Protein AF-A0A2N5RGT4-F1 (afdb_monomer)

Radius of gyration: 25.05 Å; Cα contacts (8 Å, |Δi|>4): 251; chains: 1; bounding box: 67×33×78 Å

Sequence (134 aa):
MKKGFVFLGLVVAALLLVTSCVSSSSGPSIPVIKGRWESQTFTGDFDNNGTVESMKFVLVVEQQDGFSFTGRFGANSMGIDILLDITGTIDQYGYLTIRLTGFENATPLTGRYESGKIKIYYPQYGEIVLFKTS

Solvent-accessible surface area (backbone atoms only — not comparable to full-atom values): 7639 Å² total; per-residue (Å²): 142,87,71,73,70,64,59,57,57,53,53,53,52,52,51,52,57,59,58,71,71,72,77,76,80,75,61,74,68,58,70,85,70,69,44,41,27,35,34,68,79,47,75,45,52,85,81,76,76,82,57,74,44,53,35,24,46,35,41,35,31,75,45,69,61,85,48,36,33,34,32,34,40,40,37,32,43,90,87,45,76,53,65,43,50,30,42,35,37,41,39,62,83,22,44,33,42,38,38,51,64,96,42,82,86,54,84,61,43,38,33,36,49,54,97,81,30,40,36,37,50,37,96,90,75,43,77,44,60,24,37,70,54,132

Nearest PDB structures (foldseek):
  2qmi-assembly1_C  TM=5.612E-01  e=7.388E-01  Pyrococcus abyssi
  1pby-assembly1_A  TM=5.469E-01  e=9.090E-01  Paracoccus denitrificans
  1iwm-assembly1_A  TM=4.313E-01  e=7.781E-01  Escherichia coli
  3buu-assembly2_B  TM=3.494E-01  e=3.154E+00  Nitrosomonas europaea ATCC 19718

Structure (mmCIF, N/CA/C/O backbone):
data_AF-A0A2N5RGT4-F1
#
_entry.id   AF-A0A2N5RGT4-F1
#
loop_
_atom_site.group_PDB
_atom_site.id
_atom_site.type_symbol
_atom_site.label_atom_id
_atom_site.label_alt_id
_atom_site.label_comp_id
_atom_site.label_asym_id
_atom_site.la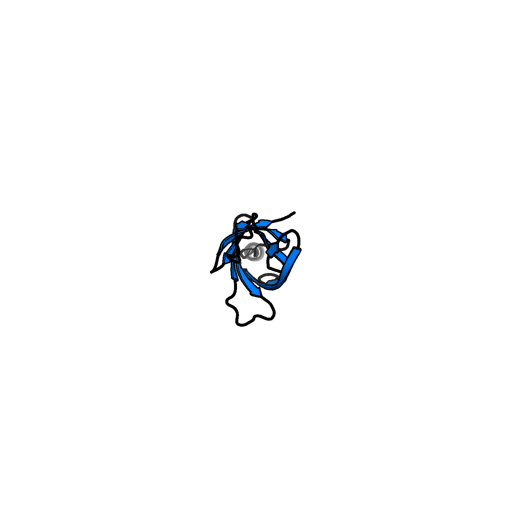bel_entity_id
_atom_site.label_seq_id
_atom_site.pdbx_PDB_ins_code
_atom_site.Cartn_x
_atom_site.Cartn_y
_atom_site.Cartn_z
_atom_site.occupancy
_atom_site.B_iso_or_equiv
_atom_site.auth_seq_id
_atom_site.auth_comp_id
_atom_site.auth_asym_id
_atom_site.auth_atom_id
_atom_site.pdbx_PDB_model_num
ATOM 1 N N . MET A 1 1 ? -46.370 4.610 59.207 1.00 48.09 1 MET A N 1
ATOM 2 C CA . MET A 1 1 ? -45.524 3.838 58.267 1.00 48.09 1 MET A CA 1
ATOM 3 C C . MET A 1 1 ? -45.526 4.513 56.890 1.00 48.09 1 MET A C 1
ATOM 5 O O . MET A 1 1 ? -46.401 4.222 56.094 1.00 48.09 1 MET A O 1
ATOM 9 N N . LYS A 1 2 ? -44.641 5.489 56.620 1.00 50.91 2 LYS A N 1
ATOM 10 C CA . LYS A 1 2 ? -44.605 6.231 55.328 1.00 50.91 2 LYS A CA 1
ATOM 11 C C . LYS A 1 2 ? -43.195 6.683 54.883 1.00 50.91 2 LYS A C 1
ATOM 13 O O . LYS A 1 2 ? -43.076 7.546 54.027 1.00 50.91 2 LYS A O 1
ATOM 18 N N . LYS A 1 3 ? -42.115 6.131 55.457 1.00 48.69 3 LYS A N 1
ATOM 19 C CA . LYS A 1 3 ? -40.727 6.562 55.158 1.00 48.69 3 LYS A CA 1
ATOM 20 C C . LYS A 1 3 ? -39.880 5.533 54.386 1.00 48.69 3 LYS A C 1
ATOM 22 O O . LYS A 1 3 ? -38.809 5.882 53.914 1.00 48.69 3 LYS A O 1
ATOM 27 N N . GLY A 1 4 ? -40.365 4.298 54.212 1.00 44.62 4 GLY A N 1
ATOM 28 C CA . GLY A 1 4 ? -39.613 3.217 53.549 1.00 44.62 4 GLY A CA 1
ATOM 29 C C . GLY A 1 4 ? -39.636 3.242 52.014 1.00 44.62 4 GLY A C 1
ATOM 30 O O . GLY A 1 4 ? -38.718 2.728 51.389 1.00 44.62 4 GLY A O 1
ATOM 31 N N . PHE A 1 5 ? -40.639 3.874 51.395 1.00 49.03 5 PHE A N 1
ATOM 32 C CA . PHE A 1 5 ? -40.793 3.869 49.932 1.00 49.03 5 PHE A CA 1
ATOM 33 C C . PHE A 1 5 ? -39.912 4.893 49.200 1.00 49.03 5 PHE A C 1
ATOM 35 O O . PHE A 1 5 ? -39.626 4.715 48.022 1.00 49.03 5 PHE A O 1
ATOM 42 N N . VAL A 1 6 ? -39.443 5.940 49.887 1.00 52.16 6 VAL A N 1
ATOM 43 C CA . VAL A 1 6 ? -38.627 6.997 49.260 1.00 52.16 6 VAL A CA 1
ATOM 44 C C . VAL A 1 6 ? -37.164 6.560 49.100 1.00 52.16 6 VAL A C 1
ATOM 46 O O . VAL A 1 6 ? -36.520 6.917 48.120 1.00 52.16 6 VAL A O 1
ATOM 49 N N . PHE A 1 7 ? -36.653 5.723 5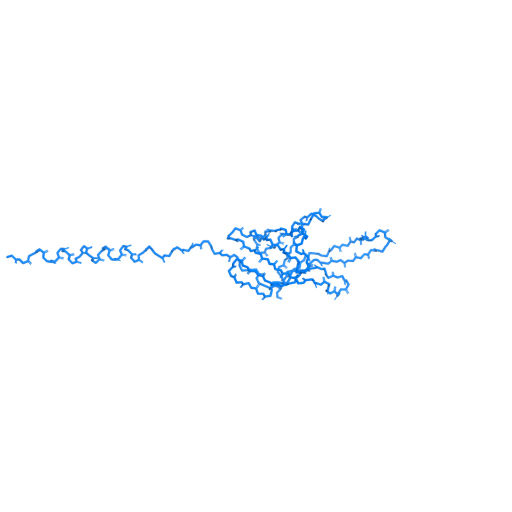0.010 1.00 49.81 7 PHE A N 1
ATOM 50 C CA . PHE A 1 7 ? -35.275 5.224 49.938 1.00 49.81 7 PHE A CA 1
ATOM 51 C C . PHE A 1 7 ? -35.062 4.212 48.806 1.00 49.81 7 PHE A C 1
ATOM 53 O O . PHE A 1 7 ? -34.014 4.231 48.167 1.00 49.81 7 PHE A O 1
ATOM 60 N N . LEU A 1 8 ? -36.055 3.367 48.508 1.00 49.78 8 LEU A N 1
ATOM 61 C CA . LEU A 1 8 ? -35.915 2.340 47.471 1.00 49.78 8 LEU A CA 1
ATOM 62 C C . LEU A 1 8 ? -35.899 2.944 46.054 1.00 49.78 8 LEU A C 1
ATOM 64 O O . LEU A 1 8 ? -35.115 2.514 45.215 1.00 49.78 8 LEU A O 1
ATOM 68 N N . GLY A 1 9 ? -36.700 3.986 45.801 1.00 51.97 9 GLY A N 1
ATOM 69 C CA . GLY A 1 9 ? -36.725 4.669 44.501 1.00 51.97 9 GLY A CA 1
ATOM 70 C C . GLY A 1 9 ? -35.423 5.410 44.172 1.00 51.97 9 GLY A C 1
ATOM 71 O O . GLY A 1 9 ? -34.990 5.420 43.022 1.00 51.97 9 GLY A O 1
ATOM 72 N N . LEU A 1 10 ? -34.762 5.977 45.185 1.00 53.12 10 LEU A N 1
ATOM 73 C CA . LEU A 1 10 ? -33.529 6.747 45.001 1.00 53.12 10 LEU A CA 1
ATOM 74 C C . LEU A 1 10 ? -32.311 5.843 44.735 1.00 53.12 10 LEU A C 1
ATOM 76 O O . LEU A 1 10 ? -31.448 6.193 43.934 1.00 53.12 10 LEU A O 1
ATOM 80 N N . VAL A 1 11 ? -32.283 4.646 45.331 1.00 56.91 11 VAL A N 1
ATOM 81 C CA . VAL A 1 11 ? -31.239 3.636 45.077 1.00 56.91 11 VAL A CA 1
ATOM 82 C C . VAL A 1 11 ? -31.372 3.037 43.673 1.00 56.91 11 VAL A C 1
ATOM 84 O O . VAL A 1 11 ? -30.365 2.864 42.992 1.00 56.91 11 VAL A O 1
ATOM 87 N N . VAL A 1 12 ? -32.597 2.786 43.195 1.00 56.91 12 VAL A N 1
ATOM 88 C CA . VAL A 1 12 ? -32.835 2.265 41.835 1.00 56.91 12 VAL A CA 1
ATOM 89 C C . VAL A 1 12 ? -32.474 3.301 40.764 1.00 56.91 12 VAL A C 1
ATOM 91 O O . VAL A 1 12 ? -31.859 2.948 39.760 1.00 56.91 12 VAL A O 1
ATOM 94 N N . ALA A 1 13 ? -32.773 4.585 40.993 1.00 56.00 13 ALA A N 1
ATOM 95 C CA . ALA A 1 13 ? -32.383 5.662 40.081 1.00 56.00 13 ALA A CA 1
ATOM 96 C C . ALA A 1 13 ? -30.856 5.849 40.010 1.00 56.00 13 ALA A C 1
ATOM 98 O O . ALA A 1 13 ? -30.310 6.014 38.921 1.00 56.00 13 ALA A O 1
ATOM 99 N N . ALA A 1 14 ? -30.157 5.765 41.148 1.00 55.41 14 ALA A N 1
ATOM 100 C CA . ALA A 1 14 ? -28.697 5.827 41.183 1.00 55.41 14 ALA A CA 1
ATOM 101 C C . ALA A 1 14 ? -28.048 4.617 40.488 1.00 55.41 14 ALA A C 1
ATOM 103 O O . ALA A 1 14 ? -27.075 4.784 39.759 1.00 55.41 14 ALA A O 1
ATOM 104 N N . LEU A 1 15 ? -28.608 3.412 40.646 1.00 51.91 15 LEU A N 1
ATOM 105 C CA . LEU A 1 15 ? -28.090 2.207 39.991 1.00 51.91 15 LEU A CA 1
ATOM 106 C C . LEU A 1 15 ? -28.297 2.246 38.465 1.00 51.91 15 LEU A C 1
ATOM 108 O O . LEU A 1 15 ? -27.389 1.879 37.723 1.00 51.91 15 LEU A O 1
ATOM 112 N N . LEU A 1 16 ? -29.440 2.765 37.997 1.00 52.56 16 LEU A N 1
ATOM 113 C CA . LEU A 1 16 ? -29.718 2.972 36.569 1.00 52.56 16 LEU A CA 1
ATOM 114 C C . LEU A 1 16 ? -28.784 4.016 35.938 1.00 52.56 16 LEU A C 1
ATOM 116 O O . LEU A 1 16 ? -28.276 3.788 34.840 1.00 52.56 16 LEU A O 1
ATOM 120 N N . LEU A 1 17 ? -28.495 5.109 36.656 1.00 50.81 17 LEU A N 1
ATOM 121 C CA . LEU A 1 17 ? -27.526 6.129 36.236 1.00 50.81 17 LEU A CA 1
ATOM 122 C C . LEU A 1 17 ? -26.096 5.577 36.153 1.00 50.81 17 LEU A C 1
ATOM 124 O O . LEU A 1 17 ? -25.370 5.915 35.223 1.00 50.81 17 LEU A O 1
ATOM 128 N N . VAL A 1 18 ? -25.694 4.685 37.066 1.00 52.62 18 VAL A N 1
ATOM 129 C CA . VAL A 1 18 ? -24.368 4.041 37.022 1.00 52.62 18 VAL A CA 1
ATOM 130 C C . VAL A 1 18 ? -24.271 3.032 35.870 1.00 52.62 18 VAL A C 1
ATOM 132 O O . VAL A 1 18 ? -23.226 2.948 35.228 1.00 52.62 18 VAL A O 1
ATOM 135 N N . THR A 1 19 ? -25.355 2.325 35.525 1.00 49.66 19 THR A N 1
ATOM 136 C CA . THR A 1 19 ? -25.362 1.407 34.368 1.00 49.66 19 THR A CA 1
ATOM 137 C C . THR A 1 19 ? -25.404 2.114 33.013 1.00 49.66 19 THR A C 1
ATOM 139 O O . THR A 1 19 ? -24.870 1.583 32.043 1.00 49.66 19 THR A O 1
ATOM 142 N N . SER A 1 20 ? -25.967 3.326 32.923 1.00 43.09 20 SER A N 1
ATOM 143 C CA . SER A 1 20 ? -25.965 4.104 31.673 1.00 43.09 20 SER A CA 1
ATOM 144 C C . SER A 1 20 ? -24.603 4.718 31.323 1.00 43.09 20 SER A C 1
ATOM 146 O O . SER A 1 20 ? -24.414 5.183 30.203 1.00 43.09 20 SER A O 1
ATOM 148 N N . CYS A 1 21 ? -23.642 4.698 32.250 1.00 48.06 21 CYS A N 1
ATOM 149 C CA . CYS A 1 21 ? -22.304 5.261 32.053 1.00 48.06 21 CYS A CA 1
ATOM 150 C C . CYS A 1 21 ? -21.270 4.244 31.538 1.00 48.06 21 CYS A C 1
ATOM 152 O O . CYS A 1 21 ? -20.111 4.604 31.348 1.00 48.06 21 CYS A O 1
ATOM 154 N N . VAL A 1 22 ? -21.654 2.984 31.295 1.00 51.22 22 VAL A N 1
ATOM 155 C CA . VAL A 1 22 ? -20.727 1.921 30.863 1.00 51.22 22 VAL A CA 1
ATOM 156 C C . VAL A 1 22 ? -21.180 1.323 29.534 1.00 51.22 22 VAL A C 1
ATOM 158 O O . VAL A 1 22 ? -21.480 0.141 29.426 1.00 51.22 22 VAL A O 1
ATOM 161 N N . SER A 1 23 ? -21.272 2.154 28.497 1.00 45.12 23 SER A N 1
ATOM 162 C CA . SER A 1 23 ? -21.338 1.702 27.097 1.00 45.12 23 SER A CA 1
ATOM 163 C C . SER A 1 23 ? -20.833 2.780 26.137 1.00 45.12 23 SER A C 1
ATOM 165 O O . SER A 1 23 ? -21.400 3.022 25.082 1.00 45.12 23 SER A O 1
ATOM 167 N N . SER A 1 24 ? -19.718 3.417 26.479 1.00 41.78 24 SER A N 1
ATOM 168 C CA . SER A 1 24 ? -18.803 3.954 25.471 1.00 41.78 24 SER A CA 1
ATOM 169 C C . SER A 1 24 ? -17.499 3.183 25.585 1.00 41.78 24 SER A C 1
ATOM 171 O O . SER A 1 24 ? -16.463 3.706 25.988 1.00 41.78 24 SER A O 1
ATOM 173 N N . SER A 1 25 ? -17.568 1.895 25.247 1.00 41.22 25 SER A N 1
ATOM 174 C CA . SER A 1 25 ? -16.405 1.219 24.691 1.00 41.22 25 SER A CA 1
ATOM 175 C C . SER A 1 25 ? -16.116 1.936 23.376 1.00 41.22 25 SER A C 1
ATOM 177 O O . SER A 1 25 ? -16.626 1.569 22.320 1.00 41.22 25 SER A O 1
ATOM 179 N N . SER A 1 26 ? -15.346 3.021 23.439 1.00 51.00 26 SER A N 1
ATOM 180 C CA . SER A 1 26 ? -14.546 3.443 22.301 1.00 51.00 26 SER A CA 1
ATOM 181 C C . SER A 1 26 ? -13.498 2.352 22.124 1.00 51.00 26 SER A C 1
ATOM 183 O O . SER A 1 26 ? -12.348 2.502 22.540 1.00 51.00 26 SER A O 1
ATOM 185 N N . GLY A 1 27 ? -13.935 1.203 21.595 1.00 55.19 27 GLY A N 1
ATOM 186 C CA . GLY A 1 27 ? -13.031 0.211 21.050 1.00 55.19 27 GLY A CA 1
ATOM 187 C C . GLY A 1 27 ? -12.051 0.945 20.137 1.00 55.19 27 GLY A C 1
ATOM 188 O O . GLY A 1 27 ? -12.429 1.957 19.533 1.00 55.19 27 GLY A O 1
ATOM 189 N N . PRO A 1 28 ? -10.785 0.520 20.099 1.00 65.12 28 PRO A N 1
ATOM 190 C CA . PRO A 1 28 ? -9.775 1.209 19.311 1.00 65.12 28 PRO A CA 1
ATOM 191 C C . PRO A 1 28 ? -10.296 1.385 17.881 1.00 65.12 28 PRO A C 1
ATOM 193 O O . PRO A 1 28 ? -10.711 0.428 17.225 1.00 65.12 28 PRO A O 1
ATOM 196 N N . SER A 1 29 ? -10.377 2.640 17.442 1.00 80.50 29 SER A N 1
ATOM 197 C CA . SER A 1 29 ? -10.914 2.971 16.131 1.00 80.50 29 SER A CA 1
ATOM 198 C C . SER A 1 29 ? -9.921 2.532 15.062 1.00 80.50 29 SER A C 1
ATOM 200 O O . SER A 1 29 ? -8.725 2.810 15.142 1.00 80.50 29 SER A O 1
ATOM 202 N N . ILE A 1 30 ? -10.422 1.825 14.051 1.00 88.81 30 ILE A N 1
ATOM 203 C CA . ILE A 1 30 ? -9.601 1.377 12.927 1.00 88.81 30 ILE A CA 1
ATOM 204 C C . ILE A 1 30 ? -9.179 2.612 12.122 1.00 88.81 30 ILE A C 1
ATOM 206 O O . ILE A 1 30 ? -10.036 3.445 11.799 1.00 88.81 30 ILE A O 1
ATOM 210 N N . PRO A 1 31 ? -7.890 2.755 11.770 1.00 92.56 31 PRO A N 1
ATOM 211 C CA . PRO A 1 31 ? -7.451 3.871 10.951 1.00 92.56 31 PRO A CA 1
ATOM 212 C C . PRO A 1 31 ? -8.142 3.887 9.584 1.00 92.56 31 PRO A C 1
ATOM 214 O O . PRO A 1 31 ? -8.188 2.879 8.878 1.00 92.56 31 PRO A O 1
ATOM 217 N N . VAL A 1 32 ? -8.644 5.055 9.179 1.00 93.94 32 VAL A N 1
ATOM 218 C CA . VAL A 1 32 ? -9.228 5.250 7.847 1.00 93.94 32 VAL A CA 1
ATOM 219 C C . VAL A 1 32 ? -8.121 5.628 6.869 1.00 93.94 32 VAL A C 1
ATOM 221 O O . VAL A 1 32 ? -7.591 6.740 6.903 1.00 93.94 32 VAL A O 1
ATOM 224 N N . ILE A 1 33 ? -7.793 4.704 5.971 1.00 95.44 33 ILE A N 1
ATOM 225 C CA . ILE A 1 33 ? -6.724 4.845 4.977 1.00 95.44 33 ILE A CA 1
ATOM 226 C C . ILE A 1 33 ? -7.251 5.087 3.558 1.00 95.44 33 ILE A C 1
ATOM 228 O O . ILE A 1 33 ? -6.459 5.205 2.627 1.00 95.44 33 ILE A O 1
ATOM 232 N N . LYS A 1 34 ? -8.571 5.212 3.373 1.00 95.69 34 LYS A N 1
ATOM 233 C CA . LYS A 1 34 ? -9.184 5.562 2.082 1.00 95.69 34 LYS A CA 1
ATOM 234 C C . LYS A 1 34 ? -8.521 6.796 1.443 1.00 95.69 34 LYS A C 1
ATOM 236 O O . LYS A 1 34 ? -8.301 7.817 2.113 1.00 95.69 34 LYS A O 1
ATOM 241 N N . GLY A 1 35 ? -8.234 6.700 0.145 1.00 96.06 35 GLY A N 1
ATOM 242 C CA . GLY A 1 35 ? -7.569 7.731 -0.654 1.00 96.06 35 GLY A CA 1
ATOM 243 C C . GLY A 1 35 ? -6.378 7.203 -1.456 1.00 96.06 35 GLY A C 1
ATOM 244 O O . GLY A 1 35 ? -6.081 6.008 -1.439 1.00 96.06 35 GLY A O 1
ATOM 245 N N . ARG A 1 36 ? -5.698 8.110 -2.162 1.00 96.25 36 ARG A N 1
ATOM 246 C CA . ARG A 1 36 ? -4.478 7.817 -2.921 1.00 96.25 36 ARG A CA 1
ATOM 247 C C . ARG A 1 36 ? -3.238 8.134 -2.081 1.00 96.25 36 ARG A C 1
ATOM 249 O O . ARG A 1 36 ? -3.203 9.119 -1.342 1.00 96.25 36 ARG A O 1
ATOM 256 N N . TRP A 1 37 ? -2.244 7.264 -2.186 1.00 96.56 37 TRP A N 1
ATOM 257 C CA . TRP A 1 37 ? -0.974 7.331 -1.483 1.00 96.56 37 TRP A CA 1
ATOM 258 C C . TRP A 1 37 ? 0.158 7.091 -2.470 1.00 96.56 37 TRP A C 1
ATOM 260 O O . TRP A 1 37 ? 0.089 6.160 -3.272 1.00 96.56 37 TRP A O 1
ATOM 270 N N . GLU A 1 38 ? 1.207 7.898 -2.387 1.00 95.56 38 GLU A N 1
ATOM 271 C CA . GLU A 1 38 ? 2.356 7.819 -3.287 1.00 95.56 38 GLU A CA 1
ATOM 272 C C . GLU A 1 38 ? 3.670 7.824 -2.515 1.00 95.56 38 GLU A C 1
ATOM 274 O O . GLU A 1 38 ? 3.813 8.508 -1.498 1.00 95.56 38 GLU A O 1
ATOM 279 N N . SER A 1 39 ? 4.652 7.076 -3.007 1.00 94.00 39 SER A N 1
ATOM 280 C CA . SER A 1 39 ? 6.024 7.176 -2.523 1.00 94.00 39 SER A CA 1
ATOM 281 C C . SER A 1 39 ? 6.730 8.421 -3.064 1.00 94.00 39 SER A C 1
ATOM 283 O O . SER A 1 39 ? 6.267 9.101 -3.984 1.00 94.00 39 SER A O 1
ATOM 285 N N . GLN A 1 40 ? 7.930 8.672 -2.541 1.00 91.19 40 GLN A N 1
ATOM 286 C CA . GLN A 1 40 ? 8.909 9.485 -3.264 1.00 91.19 40 GLN A CA 1
ATOM 287 C C . GLN A 1 40 ? 9.303 8.805 -4.586 1.00 91.19 40 GLN A C 1
ATOM 289 O O . GLN A 1 40 ? 9.091 7.602 -4.761 1.00 91.19 40 GLN A O 1
ATOM 294 N N . THR A 1 41 ? 9.866 9.577 -5.513 1.00 90.31 41 THR A N 1
ATOM 295 C CA . THR A 1 41 ? 10.387 9.045 -6.776 1.00 90.31 41 THR A CA 1
ATOM 296 C C . THR A 1 41 ? 11.689 8.289 -6.525 1.00 90.31 41 THR A C 1
ATOM 298 O O . THR A 1 41 ? 12.629 8.839 -5.954 1.00 90.31 41 THR A O 1
ATOM 301 N N . PHE A 1 42 ? 11.743 7.044 -6.980 1.00 85.56 42 PHE A N 1
ATOM 302 C CA . PHE A 1 42 ? 12.951 6.235 -7.060 1.00 85.56 42 PHE A CA 1
ATOM 303 C C . PHE A 1 42 ? 13.527 6.357 -8.463 1.00 85.56 42 PHE A C 1
ATOM 305 O O . PHE A 1 42 ? 12.776 6.271 -9.430 1.00 85.56 42 PHE A O 1
ATOM 312 N N . THR A 1 43 ? 14.842 6.515 -8.576 1.00 85.12 43 THR A N 1
ATOM 313 C CA . THR A 1 43 ? 15.539 6.588 -9.862 1.00 85.12 43 THR A CA 1
ATOM 314 C C . THR A 1 43 ? 16.628 5.526 -9.895 1.00 85.12 43 THR A C 1
ATOM 316 O O . THR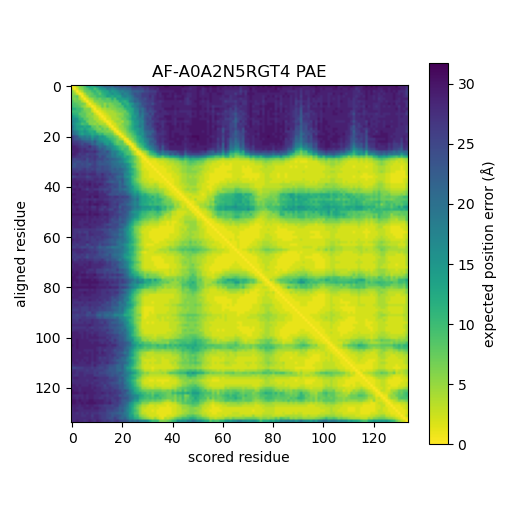 A 1 43 ? 17.429 5.445 -8.963 1.00 85.12 43 THR A O 1
ATOM 319 N N . GLY A 1 44 ? 16.651 4.705 -10.940 1.00 80.38 44 GLY A N 1
ATOM 320 C CA . GLY A 1 44 ? 17.599 3.603 -11.051 1.00 80.38 44 GLY A CA 1
ATOM 321 C C . GLY A 1 44 ? 17.515 2.874 -12.384 1.00 80.38 44 GLY A C 1
ATOM 322 O O . GLY A 1 44 ? 16.563 3.041 -13.140 1.00 80.38 44 GLY A O 1
ATOM 323 N N . ASP A 1 45 ? 18.537 2.071 -12.661 1.00 79.19 45 ASP A N 1
ATOM 324 C CA . ASP A 1 45 ? 18.514 1.080 -13.735 1.00 79.19 45 ASP A CA 1
ATOM 325 C C . ASP A 1 45 ? 17.932 -0.220 -13.169 1.00 79.19 45 ASP A C 1
ATOM 327 O O . ASP A 1 45 ? 18.634 -1.010 -12.535 1.00 79.19 45 ASP A O 1
ATOM 331 N N . PHE A 1 46 ? 16.613 -0.377 -13.294 1.00 74.75 46 PHE A N 1
ATOM 332 C CA . PHE A 1 46 ? 15.882 -1.503 -12.701 1.00 74.75 46 PHE A CA 1
ATOM 333 C C . PHE A 1 46 ? 16.004 -2.790 -13.524 1.00 74.75 46 PHE A C 1
ATOM 335 O O . PHE A 1 46 ? 15.907 -3.880 -12.960 1.00 74.75 46 PHE A O 1
ATOM 342 N N . ASP A 1 47 ? 16.290 -2.656 -14.820 1.00 77.69 47 ASP A N 1
ATOM 343 C CA . ASP A 1 47 ? 16.408 -3.767 -15.769 1.00 77.69 47 ASP A CA 1
ATOM 344 C C . ASP A 1 47 ? 17.869 -4.136 -16.077 1.00 77.69 47 ASP A C 1
ATOM 346 O O . ASP A 1 47 ? 18.132 -5.061 -16.849 1.00 77.69 47 ASP A O 1
ATOM 350 N N . ASN A 1 48 ? 18.826 -3.429 -15.463 1.00 74.81 48 ASN A N 1
ATOM 351 C CA . ASN A 1 48 ? 20.268 -3.591 -15.655 1.00 74.81 48 ASN A CA 1
ATOM 352 C C . ASN A 1 48 ? 20.685 -3.493 -17.137 1.00 74.81 48 ASN A C 1
ATOM 354 O O . ASN A 1 48 ? 21.550 -4.236 -17.611 1.00 74.81 48 ASN A O 1
ATOM 358 N N . ASN A 1 49 ? 20.020 -2.612 -17.889 1.00 85.38 49 ASN A N 1
ATOM 359 C CA . ASN A 1 49 ? 20.208 -2.430 -19.331 1.00 85.38 49 ASN A CA 1
ATOM 360 C C . ASN A 1 49 ? 20.902 -1.096 -19.681 1.00 85.38 49 ASN A C 1
ATOM 362 O O . ASN A 1 49 ? 21.079 -0.779 -20.858 1.00 85.38 49 ASN A O 1
ATOM 366 N N . GLY A 1 50 ? 21.306 -0.325 -18.668 1.00 80.88 50 GLY A N 1
ATOM 367 C CA . GLY A 1 50 ? 21.913 0.999 -18.786 1.00 80.88 50 GLY A CA 1
ATOM 368 C C . GLY A 1 50 ? 20.909 2.153 -18.862 1.00 80.88 50 GLY A C 1
ATOM 3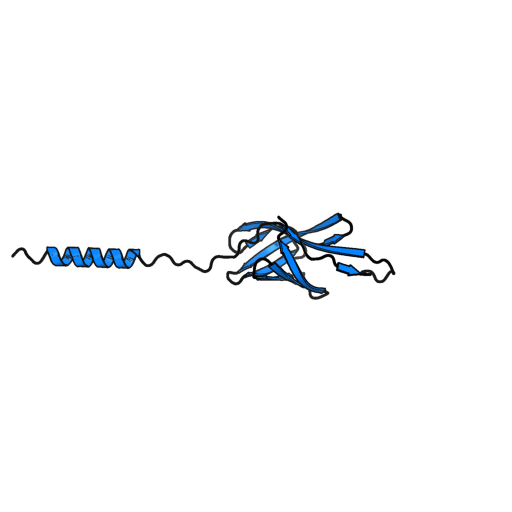69 O O . GLY A 1 50 ? 21.327 3.313 -18.882 1.00 80.88 50 GLY A O 1
ATOM 370 N N . THR A 1 51 ? 19.603 1.875 -18.895 1.00 83.19 51 THR A N 1
ATOM 371 C CA . THR A 1 51 ? 18.545 2.893 -18.935 1.00 83.19 51 THR A CA 1
ATOM 372 C C . THR A 1 51 ? 18.139 3.260 -17.519 1.00 83.19 51 THR A C 1
ATOM 374 O 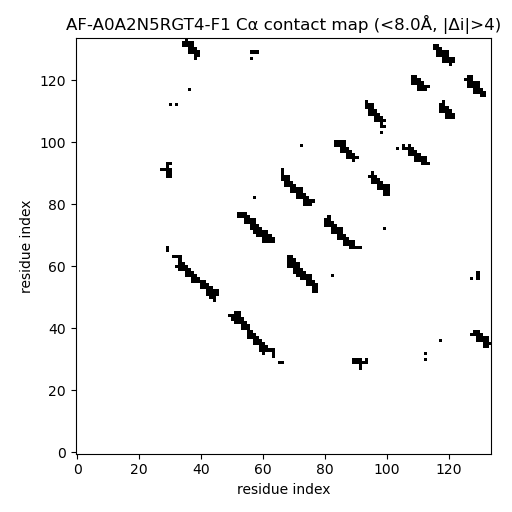O . THR A 1 51 ? 17.630 2.439 -16.764 1.00 83.19 51 THR A O 1
ATOM 377 N N . VAL A 1 52 ? 18.347 4.523 -17.156 1.00 80.94 52 VAL A N 1
ATOM 378 C CA . VAL A 1 52 ? 17.899 5.041 -15.865 1.00 80.94 52 VAL A CA 1
ATOM 379 C C . VAL A 1 52 ? 16.437 5.444 -15.978 1.00 80.94 52 VAL A C 1
ATOM 381 O O . VAL A 1 52 ? 16.096 6.387 -16.691 1.00 80.94 52 VAL A O 1
ATOM 384 N N . GLU A 1 53 ? 15.585 4.759 -15.230 1.00 82.25 53 GLU A N 1
ATOM 385 C CA . GLU A 1 53 ? 14.161 5.044 -15.157 1.00 82.25 53 GLU A CA 1
ATOM 386 C C . GLU A 1 53 ? 13.797 5.661 -13.811 1.00 82.25 53 GLU A C 1
ATOM 388 O O . GLU A 1 53 ? 14.564 5.630 -12.845 1.00 82.25 53 GLU A O 1
ATOM 393 N N . SER A 1 54 ? 12.616 6.272 -13.749 1.00 86.12 54 SER A N 1
ATOM 394 C CA . SER A 1 54 ? 12.074 6.825 -12.514 1.00 86.12 54 SER A CA 1
ATOM 395 C C . SER A 1 54 ? 10.683 6.278 -12.254 1.00 86.12 54 SER A C 1
ATOM 397 O O . SER A 1 54 ? 9.815 6.364 -13.122 1.00 86.12 54 SER A O 1
ATOM 399 N N . MET A 1 55 ? 10.466 5.772 -11.042 1.00 88.12 55 MET A N 1
ATOM 400 C CA . MET A 1 55 ? 9.188 5.211 -10.624 1.00 88.12 55 MET A CA 1
ATOM 401 C C . MET A 1 55 ? 8.730 5.727 -9.262 1.00 88.12 55 MET A C 1
ATOM 403 O O . MET A 1 55 ? 9.531 6.088 -8.401 1.00 88.12 55 MET A O 1
ATOM 407 N N . LYS A 1 56 ? 7.418 5.716 -9.044 1.00 91.50 56 LYS A N 1
ATOM 408 C CA . LYS A 1 56 ? 6.790 5.865 -7.730 1.00 91.50 56 LYS A CA 1
ATOM 409 C C . LYS A 1 56 ? 5.902 4.668 -7.465 1.00 91.50 56 LYS A C 1
ATOM 411 O O . LYS A 1 56 ? 5.212 4.219 -8.368 1.00 91.50 56 LYS A O 1
ATOM 416 N N . PHE A 1 57 ? 5.833 4.217 -6.226 1.00 92.44 57 PHE A N 1
ATOM 417 C CA . PHE A 1 57 ? 4.804 3.276 -5.811 1.00 92.44 57 PHE A CA 1
ATOM 418 C C . PHE A 1 57 ? 3.523 4.026 -5.483 1.00 92.44 57 PHE A C 1
ATOM 420 O O . PHE A 1 57 ? 3.553 5.078 -4.839 1.00 92.44 57 PHE A O 1
ATOM 427 N N . VAL A 1 58 ? 2.403 3.467 -5.922 1.00 95.19 58 VAL A N 1
ATOM 428 C CA . VAL A 1 58 ? 1.079 4.058 -5.767 1.00 95.19 58 VAL A CA 1
ATOM 429 C C . VAL A 1 58 ? 0.161 3.033 -5.119 1.00 95.19 58 VAL A C 1
ATOM 431 O O . VAL A 1 58 ? 0.040 1.904 -5.592 1.00 95.19 58 VAL A O 1
ATOM 434 N N . LEU A 1 59 ? -0.513 3.451 -4.053 1.00 95.75 59 LEU A N 1
ATOM 435 C CA . LEU A 1 59 ? -1.612 2.726 -3.427 1.00 95.75 59 LEU A CA 1
ATOM 436 C C . LEU A 1 59 ? -2.863 3.598 -3.498 1.00 95.75 59 LEU A C 1
ATOM 438 O O . LEU A 1 59 ? -2.905 4.688 -2.933 1.00 95.75 59 LEU A O 1
ATOM 442 N N . VAL A 1 60 ? -3.906 3.109 -4.151 1.00 96.88 60 VAL A N 1
ATOM 443 C CA . VAL A 1 60 ? -5.226 3.735 -4.160 1.00 96.88 60 VAL A CA 1
ATOM 444 C C . VAL A 1 60 ? -6.156 2.848 -3.357 1.00 96.88 60 VAL A C 1
ATOM 446 O O . VAL A 1 60 ? -6.481 1.753 -3.794 1.00 96.88 60 VAL A O 1
ATOM 449 N N . VAL A 1 61 ? -6.593 3.312 -2.191 1.00 97.25 61 VAL A N 1
ATOM 450 C CA . VAL A 1 61 ? -7.636 2.645 -1.406 1.00 97.25 61 VAL A CA 1
ATOM 451 C C . VAL A 1 61 ? -8.976 3.262 -1.787 1.00 97.25 61 VAL A C 1
ATOM 453 O O . VAL A 1 61 ? -9.267 4.406 -1.427 1.00 97.25 61 VAL A O 1
ATOM 456 N N . GLU A 1 62 ? -9.782 2.517 -2.537 1.00 96.94 62 GLU A N 1
ATOM 457 C CA . GLU A 1 62 ? -11.031 3.003 -3.133 1.00 96.94 62 GLU A CA 1
ATOM 458 C C . GLU A 1 62 ? -12.212 2.830 -2.176 1.00 96.94 62 GLU A C 1
ATOM 460 O O . GLU A 1 62 ? -13.023 3.746 -1.979 1.00 96.94 62 GLU A O 1
ATOM 465 N N . GLN A 1 63 ? -12.281 1.669 -1.526 1.00 96.81 63 GLN A N 1
ATOM 466 C CA . GLN A 1 63 ? -13.290 1.349 -0.525 1.00 96.81 63 GLN A CA 1
ATOM 467 C C . GLN A 1 63 ? -12.624 0.763 0.713 1.00 96.81 63 GLN A C 1
ATOM 469 O O . GLN A 1 63 ? -11.664 0.006 0.613 1.00 96.81 63 GLN A O 1
ATOM 474 N N . GLN A 1 64 ? -13.143 1.123 1.882 1.00 96.06 64 GLN A N 1
ATOM 475 C CA . GLN A 1 64 ? -12.744 0.548 3.158 1.00 96.06 64 GLN A CA 1
ATOM 476 C C . GLN A 1 64 ? -14.009 0.339 3.986 1.00 96.06 64 GLN A C 1
ATOM 478 O O . GLN A 1 64 ? -14.755 1.294 4.206 1.00 96.06 64 GLN A O 1
ATOM 483 N N . ASP A 1 65 ? -14.225 -0.896 4.427 1.00 94.12 65 ASP A N 1
ATOM 484 C CA . ASP A 1 65 ? -15.316 -1.298 5.307 1.00 94.12 65 ASP A CA 1
ATOM 485 C C . ASP A 1 65 ? -14.730 -1.985 6.545 1.00 94.12 65 ASP A C 1
ATOM 487 O O . ASP A 1 65 ? -14.217 -3.112 6.493 1.00 94.12 65 ASP A O 1
ATOM 491 N N . GLY A 1 66 ? -14.716 -1.240 7.653 1.00 91.62 66 GLY A N 1
ATOM 492 C CA . GLY A 1 66 ? -14.066 -1.636 8.898 1.00 91.62 66 GLY A CA 1
ATOM 493 C C . GLY A 1 66 ? -12.601 -2.035 8.690 1.00 91.62 66 GLY A C 1
ATOM 494 O O . GLY A 1 66 ? -11.757 -1.203 8.344 1.00 91.62 66 GLY A O 1
ATOM 495 N N . PHE A 1 67 ? -12.319 -3.319 8.926 1.00 94.94 67 PHE A N 1
ATOM 496 C CA . PHE A 1 67 ? -10.988 -3.927 8.837 1.00 94.94 67 PHE A CA 1
ATOM 497 C C . PHE A 1 67 ? -10.571 -4.281 7.411 1.00 94.94 67 PHE A C 1
ATOM 499 O O . PHE A 1 67 ? -9.428 -4.670 7.209 1.00 94.94 67 PHE A O 1
ATOM 506 N N . SER A 1 68 ? -11.473 -4.209 6.435 1.00 96.88 68 SER A N 1
ATOM 507 C CA . SER A 1 68 ? -11.226 -4.652 5.063 1.00 96.88 68 SER A CA 1
ATOM 508 C C . SER A 1 68 ? -11.201 -3.478 4.095 1.00 96.88 68 SER A C 1
ATOM 510 O O . SER A 1 68 ? -11.868 -2.466 4.312 1.00 96.88 68 SER A O 1
ATOM 512 N N . PHE A 1 69 ? -10.427 -3.596 3.023 1.00 97.31 69 PHE A N 1
ATOM 513 C CA . PHE A 1 69 ? -10.395 -2.601 1.963 1.00 97.31 69 PHE A CA 1
ATOM 514 C C . PHE A 1 69 ? -10.119 -3.218 0.597 1.00 97.31 69 PHE A C 1
ATOM 516 O O . PHE A 1 69 ? -9.548 -4.303 0.474 1.00 97.31 69 PHE A O 1
ATOM 523 N N . THR A 1 70 ? -10.513 -2.485 -0.436 1.00 98.31 70 THR A N 1
ATOM 524 C CA . THR A 1 70 ? -10.219 -2.788 -1.835 1.00 98.31 70 THR A CA 1
ATOM 525 C C . THR A 1 70 ? -9.629 -1.566 -2.515 1.00 98.31 70 THR A C 1
ATOM 527 O O . THR A 1 70 ? -9.785 -0.421 -2.066 1.00 98.31 70 THR A O 1
ATOM 530 N N . GLY A 1 71 ? -8.920 -1.809 -3.606 1.00 97.50 71 GLY A N 1
ATOM 531 C CA . GLY A 1 71 ? -8.356 -0.737 -4.396 1.00 97.50 71 GLY A CA 1
ATOM 532 C C . GLY A 1 71 ? -7.310 -1.246 -5.359 1.00 97.50 71 GLY A C 1
ATOM 533 O O . GLY A 1 71 ? -7.433 -2.351 -5.878 1.00 97.50 71 GLY A O 1
ATOM 534 N N . ARG A 1 72 ? -6.273 -0.443 -5.580 1.00 96.81 72 ARG A N 1
ATOM 535 C CA . ARG A 1 72 ? -5.240 -0.705 -6.576 1.00 96.81 72 ARG A CA 1
ATOM 536 C C . ARG A 1 72 ? -3.846 -0.411 -6.033 1.00 96.81 72 ARG A C 1
ATOM 538 O O . ARG A 1 72 ? -3.659 0.572 -5.318 1.00 96.81 72 ARG A O 1
ATOM 545 N N . PHE A 1 73 ? -2.869 -1.245 -6.372 1.00 94.31 73 PHE A N 1
ATOM 546 C CA . PHE A 1 73 ? -1.469 -1.067 -5.984 1.00 94.31 73 PHE A CA 1
ATOM 547 C C . PHE A 1 73 ? -0.537 -1.339 -7.161 1.00 94.31 73 PHE A C 1
ATOM 549 O O . PHE A 1 73 ? -0.771 -2.252 -7.951 1.00 94.31 73 PHE A O 1
ATOM 556 N N . GLY A 1 74 ? 0.536 -0.564 -7.268 1.00 92.19 74 GLY A N 1
ATOM 557 C CA . GLY A 1 74 ? 1.556 -0.790 -8.280 1.00 92.19 74 GLY A CA 1
ATOM 558 C C . GLY A 1 74 ? 2.525 0.373 -8.382 1.00 92.19 74 GLY A C 1
ATOM 559 O O . GLY A 1 74 ? 2.861 0.995 -7.371 1.00 92.19 74 GLY A O 1
ATOM 560 N N . ALA A 1 75 ? 2.966 0.659 -9.603 1.00 89.81 75 ALA A N 1
ATOM 561 C CA . ALA A 1 75 ? 3.956 1.688 -9.873 1.00 89.81 75 ALA A CA 1
ATOM 562 C C . ALA A 1 75 ? 3.464 2.691 -10.921 1.00 89.81 75 ALA A C 1
ATOM 564 O O . ALA A 1 75 ? 2.828 2.323 -11.906 1.00 89.81 75 ALA A O 1
ATOM 565 N N . ASN A 1 76 ? 3.799 3.961 -10.718 1.00 89.25 76 ASN A N 1
ATOM 566 C CA . ASN A 1 76 ? 3.786 4.987 -11.747 1.00 89.25 76 ASN A CA 1
ATOM 567 C C . ASN A 1 76 ? 5.198 5.102 -12.322 1.00 89.25 76 ASN A C 1
ATOM 569 O O . ASN A 1 76 ? 6.115 5.472 -11.587 1.00 89.25 76 ASN A O 1
ATOM 573 N N . SER A 1 77 ? 5.368 4.809 -13.609 1.00 83.06 77 SER A N 1
ATOM 574 C CA . SER A 1 77 ? 6.618 5.048 -14.337 1.00 83.06 77 SER A CA 1
ATOM 575 C C . SER A 1 77 ? 6.340 5.984 -15.506 1.00 83.06 77 SER A C 1
ATOM 577 O O . SER A 1 77 ? 5.406 5.766 -16.277 1.00 83.06 77 SER A O 1
ATOM 579 N N . MET A 1 78 ? 7.107 7.073 -15.608 1.00 75.75 78 MET A N 1
ATOM 580 C CA . MET A 1 78 ? 6.969 8.090 -16.664 1.00 75.75 78 MET A CA 1
ATOM 581 C C . MET A 1 78 ? 5.537 8.634 -16.867 1.00 75.75 78 MET A C 1
ATOM 583 O O . MET A 1 78 ? 5.138 8.962 -17.983 1.00 75.75 78 MET A O 1
ATOM 587 N N . GLY A 1 79 ? 4.743 8.734 -15.795 1.00 76.00 79 GLY A N 1
ATOM 588 C CA . GLY A 1 79 ? 3.361 9.219 -15.864 1.00 76.00 79 GLY A CA 1
ATOM 589 C C . GLY A 1 79 ? 2.324 8.158 -16.245 1.00 76.00 79 GLY A C 1
ATOM 590 O O . GLY A 1 79 ? 1.140 8.483 -16.315 1.00 76.00 79 GLY A O 1
ATOM 591 N N . ILE A 1 80 ? 2.730 6.900 -16.433 1.00 81.12 80 ILE A N 1
ATOM 592 C CA . ILE A 1 80 ? 1.831 5.770 -16.672 1.00 81.12 80 ILE A CA 1
ATOM 593 C C . ILE A 1 80 ? 1.669 4.978 -15.372 1.00 81.12 80 ILE A C 1
ATOM 595 O O . ILE A 1 80 ? 2.639 4.452 -14.827 1.00 81.12 80 ILE A O 1
ATOM 599 N N . ASP A 1 81 ? 0.429 4.891 -14.888 1.00 85.62 81 ASP A N 1
ATOM 600 C CA . ASP A 1 81 ? 0.038 4.074 -13.735 1.00 85.62 81 ASP A CA 1
ATOM 601 C C . ASP A 1 81 ? -0.146 2.608 -14.180 1.00 85.62 81 ASP A C 1
ATOM 603 O O . ASP A 1 81 ? -1.099 2.280 -14.889 1.00 85.62 81 ASP A O 1
ATOM 607 N N . ILE A 1 82 ? 0.744 1.715 -13.738 1.00 89.44 82 ILE A N 1
ATOM 608 C CA . ILE A 1 82 ? 0.588 0.260 -13.851 1.00 89.44 82 ILE A CA 1
ATOM 609 C C . ILE A 1 82 ? 0.115 -0.242 -12.492 1.00 89.44 82 ILE A C 1
ATOM 611 O O . ILE A 1 82 ? 0.916 -0.466 -11.582 1.00 89.44 82 ILE A O 1
ATOM 615 N N . LEU A 1 83 ? -1.203 -0.370 -12.341 1.00 92.31 83 LEU A N 1
ATOM 616 C CA . LEU A 1 83 ? -1.831 -0.739 -11.078 1.00 92.31 83 LEU A CA 1
ATOM 617 C C . LEU A 1 83 ? -2.601 -2.048 -11.214 1.00 92.31 83 LEU A C 1
ATOM 619 O O . LEU A 1 83 ? -3.356 -2.236 -12.165 1.00 92.31 83 LEU A O 1
ATOM 623 N N . LEU A 1 84 ? -2.430 -2.917 -10.225 1.00 93.81 84 LEU A N 1
ATOM 624 C CA . LEU A 1 84 ? -3.163 -4.166 -10.089 1.00 93.81 84 LEU A CA 1
ATOM 625 C C . LEU A 1 84 ? -4.224 -4.020 -9.005 1.00 93.81 84 LEU A C 1
ATOM 627 O O . LEU A 1 84 ? -3.993 -3.357 -7.990 1.00 93.81 84 LEU A O 1
ATOM 631 N N . ASP A 1 85 ? -5.368 -4.662 -9.213 1.00 97.12 85 ASP A N 1
ATOM 632 C CA . ASP A 1 85 ? -6.426 -4.705 -8.212 1.00 97.12 85 ASP A CA 1
ATOM 633 C C . ASP A 1 85 ? -5.948 -5.439 -6.961 1.00 97.12 85 ASP A C 1
ATOM 635 O O . ASP A 1 85 ? -5.241 -6.450 -7.029 1.00 97.12 85 ASP A O 1
ATOM 639 N N . ILE A 1 86 ? -6.359 -4.928 -5.806 1.00 96.69 86 ILE 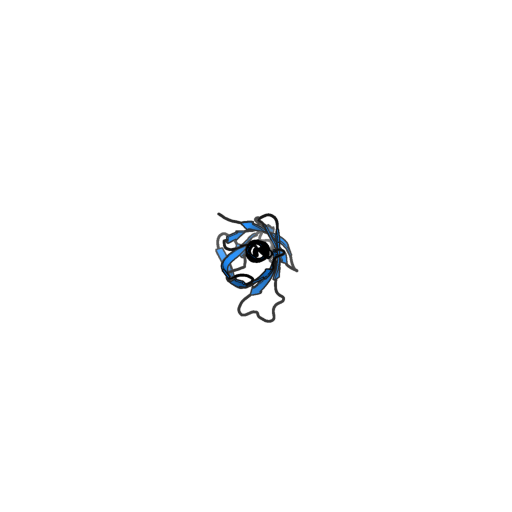A N 1
ATOM 640 C CA . ILE A 1 86 ? -6.008 -5.481 -4.508 1.00 96.69 86 ILE A CA 1
ATOM 641 C C . ILE A 1 86 ? -7.212 -5.652 -3.599 1.00 96.69 86 ILE A C 1
ATOM 643 O O . ILE A 1 86 ? -8.179 -4.885 -3.615 1.00 96.69 86 ILE A O 1
ATOM 647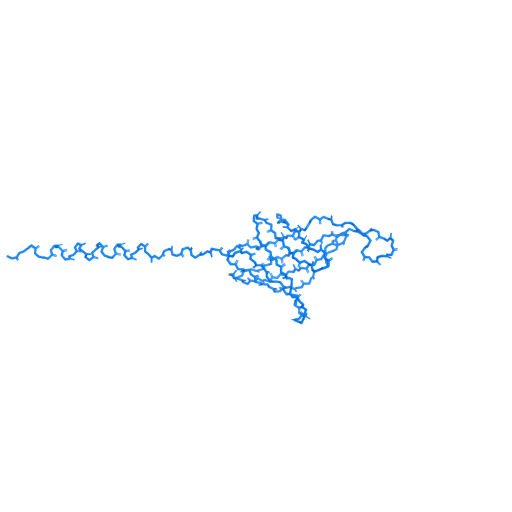 N N . THR A 1 87 ? -7.065 -6.624 -2.710 1.00 97.31 87 THR A N 1
ATOM 648 C CA . THR A 1 87 ? -7.806 -6.701 -1.455 1.00 97.31 87 THR A CA 1
ATOM 649 C C . THR A 1 87 ? -6.828 -6.534 -0.305 1.00 97.31 87 THR A C 1
ATOM 651 O O . THR A 1 87 ? -5.652 -6.889 -0.407 1.00 97.31 87 THR A O 1
ATOM 654 N N . GLY A 1 88 ? -7.291 -5.987 0.808 1.00 96.94 88 GLY A N 1
ATOM 655 C CA . GLY A 1 88 ? -6.450 -5.868 1.979 1.00 96.94 88 GLY A CA 1
ATOM 656 C C . GLY A 1 88 ? -7.223 -5.781 3.274 1.00 96.94 88 GLY A C 1
ATOM 657 O O . GLY A 1 88 ? -8.444 -5.620 3.301 1.00 96.94 88 GLY A O 1
ATOM 658 N N . THR A 1 89 ? -6.476 -5.913 4.360 1.00 97.19 89 THR A N 1
ATOM 659 C CA . THR A 1 89 ? -6.980 -5.752 5.716 1.00 97.19 89 THR A CA 1
ATOM 660 C C . THR A 1 89 ? -6.107 -4.788 6.494 1.00 97.19 89 THR A C 1
ATOM 662 O O . THR A 1 89 ? -4.891 -4.791 6.309 1.00 97.19 89 THR A O 1
ATOM 665 N N . ILE A 1 90 ? -6.711 -3.996 7.374 1.00 96.81 90 ILE A N 1
ATOM 666 C CA . ILE A 1 90 ? -6.034 -3.134 8.341 1.00 96.81 90 ILE A CA 1
ATOM 667 C C . ILE A 1 90 ? -6.582 -3.405 9.738 1.00 96.81 90 ILE A C 1
ATOM 669 O O . ILE A 1 90 ? -7.796 -3.444 9.919 1.00 96.81 90 ILE A O 1
ATOM 673 N N . ASP A 1 91 ? -5.703 -3.597 10.720 1.00 95.12 91 ASP A N 1
ATOM 674 C CA . ASP A 1 91 ? -6.105 -3.783 12.115 1.00 95.12 91 ASP A CA 1
ATOM 675 C C . ASP A 1 91 ? -6.157 -2.469 12.917 1.00 95.12 91 ASP A C 1
ATOM 677 O O . ASP A 1 91 ? -5.789 -1.387 12.454 1.00 95.12 91 ASP A O 1
ATOM 681 N N . GLN A 1 92 ? -6.616 -2.570 14.163 1.00 93.69 92 GLN A N 1
ATOM 682 C CA . GLN A 1 92 ? -6.728 -1.443 15.094 1.00 93.69 92 GLN A CA 1
ATOM 683 C C . GLN A 1 92 ? -5.376 -0.808 15.481 1.00 93.69 92 GLN A C 1
ATOM 685 O O . GLN A 1 92 ? -5.344 0.296 16.017 1.00 93.69 92 GLN A O 1
ATOM 690 N N . TYR A 1 93 ? -4.260 -1.495 15.225 1.00 94.12 93 TYR A N 1
ATOM 691 C CA . TYR A 1 93 ? -2.898 -1.008 15.456 1.00 94.12 93 TYR A CA 1
ATOM 692 C C . TYR A 1 93 ? -2.251 -0.450 14.178 1.00 94.12 93 TYR A C 1
ATOM 694 O O . TYR A 1 93 ? -1.091 -0.017 14.204 1.00 94.12 93 TYR A O 1
ATOM 702 N N . GLY A 1 94 ? -3.006 -0.445 13.075 1.00 94.25 94 GLY A N 1
ATOM 703 C CA . GLY A 1 94 ? -2.599 0.046 11.772 1.00 94.25 94 GLY A CA 1
ATOM 704 C C . GLY A 1 94 ? -1.809 -0.959 10.941 1.00 94.25 94 GLY A C 1
ATOM 705 O O . GLY A 1 94 ? -1.267 -0.548 9.923 1.00 94.25 94 GLY A O 1
ATOM 706 N N . TYR A 1 95 ? -1.700 -2.235 11.319 1.00 96.75 95 TYR A N 1
ATOM 707 C CA . TYR A 1 95 ? -1.014 -3.228 10.486 1.00 96.75 95 TYR A CA 1
ATOM 708 C C . TYR A 1 95 ? -1.845 -3.568 9.255 1.00 96.75 95 TYR A C 1
ATOM 710 O O . TYR A 1 95 ? -3.028 -3.874 9.373 1.00 96.75 95 TYR A O 1
ATOM 718 N N . LEU A 1 96 ? -1.209 -3.533 8.082 1.00 96.94 96 LEU A N 1
ATOM 719 C CA . LEU A 1 96 ? -1.822 -3.842 6.797 1.00 96.94 96 LEU A CA 1
ATOM 720 C C . LEU A 1 96 ? -1.352 -5.196 6.271 1.00 96.94 96 LEU A C 1
ATOM 722 O O . LEU A 1 96 ? -0.178 -5.551 6.376 1.00 96.94 96 LEU A O 1
ATOM 726 N N . THR A 1 97 ? -2.265 -5.902 5.615 1.00 96.38 97 THR A N 1
ATOM 727 C CA . THR A 1 97 ? -1.965 -7.017 4.709 1.00 96.38 97 THR A CA 1
ATOM 728 C C . THR A 1 97 ? -2.646 -6.735 3.378 1.00 96.38 97 THR A C 1
ATOM 730 O O . THR A 1 97 ? -3.842 -6.465 3.359 1.00 96.38 97 THR A O 1
ATOM 733 N N . ILE A 1 98 ? -1.900 -6.778 2.277 1.00 95.50 98 ILE A N 1
ATOM 734 C CA . ILE A 1 98 ? -2.367 -6.479 0.920 1.00 95.50 98 ILE A CA 1
ATOM 735 C C . ILE A 1 98 ? -2.119 -7.700 0.036 1.00 95.50 98 ILE A C 1
ATOM 737 O O . ILE A 1 98 ? -1.023 -8.263 0.016 1.00 95.50 98 ILE A O 1
ATOM 741 N N . ARG A 1 99 ? -3.143 -8.098 -0.714 1.00 94.75 99 ARG A N 1
ATOM 742 C CA . ARG A 1 99 ? -3.118 -9.200 -1.674 1.00 94.75 99 ARG A CA 1
ATOM 743 C C . ARG A 1 99 ? -3.480 -8.674 -3.052 1.00 94.75 99 ARG A C 1
ATOM 745 O O . ARG A 1 99 ? -4.473 -7.965 -3.195 1.00 94.75 99 ARG A O 1
ATOM 752 N N . LEU A 1 100 ? -2.695 -9.063 -4.050 1.00 93.25 100 LEU A N 1
ATOM 753 C CA . LEU A 1 100 ? -3.013 -8.828 -5.454 1.00 93.25 100 LEU A CA 1
ATOM 754 C C . LEU A 1 100 ? -4.131 -9.790 -5.881 1.00 93.25 100 LEU A C 1
ATOM 756 O O . LEU A 1 100 ? -4.026 -11.002 -5.676 1.00 93.25 100 LEU A O 1
ATOM 760 N N . THR A 1 101 ? -5.201 -9.256 -6.459 1.00 92.75 101 THR A N 1
ATOM 761 C CA . THR A 1 101 ? -6.314 -10.051 -6.991 1.00 92.75 101 THR A CA 1
ATOM 762 C C . THR A 1 101 ? -5.838 -10.857 -8.204 1.00 92.75 101 THR A C 1
ATOM 764 O O . THR A 1 101 ? -5.145 -10.318 -9.065 1.00 92.75 101 THR A O 1
ATOM 767 N N . GLY A 1 102 ? -6.177 -12.149 -8.279 1.00 87.44 102 GLY A N 1
ATOM 768 C CA . GLY A 1 102 ? -5.701 -13.051 -9.338 1.00 87.44 102 GLY A CA 1
ATOM 769 C C . GLY A 1 102 ? -4.299 -13.630 -9.106 1.00 87.44 102 GLY A C 1
ATOM 770 O O . GLY A 1 102 ? -3.799 -14.379 -9.943 1.00 87.44 102 GLY A O 1
ATOM 771 N N . PHE A 1 103 ? -3.661 -13.298 -7.977 1.00 87.25 103 PHE A N 1
ATOM 772 C CA . PHE A 1 103 ? -2.380 -13.858 -7.541 1.00 87.25 103 PHE A CA 1
ATOM 773 C C . PHE A 1 103 ? -2.495 -14.391 -6.106 1.00 87.25 103 PHE A C 1
ATOM 775 O O . PHE A 1 103 ? -1.716 -14.036 -5.222 1.00 87.25 103 PHE A O 1
ATOM 782 N N . GLU A 1 104 ? -3.478 -15.255 -5.847 1.00 78.56 104 GLU A N 1
ATOM 783 C CA . GLU A 1 104 ? -3.838 -15.694 -4.490 1.00 78.56 104 GLU A CA 1
ATOM 784 C C . GLU A 1 104 ? -2.709 -16.458 -3.778 1.00 78.56 104 GLU A C 1
ATOM 786 O O . GLU A 1 104 ? -2.633 -16.452 -2.546 1.00 78.56 104 GLU A O 1
ATOM 791 N N . ASN A 1 105 ? -1.816 -17.079 -4.556 1.00 85.00 105 ASN A N 1
ATOM 792 C CA . ASN A 1 105 ? -0.657 -17.831 -4.072 1.00 85.00 105 ASN A CA 1
ATOM 793 C C . ASN A 1 105 ? 0.592 -16.962 -3.842 1.00 85.00 105 ASN A C 1
ATOM 795 O O . ASN A 1 105 ? 1.590 -17.466 -3.327 1.00 85.00 105 ASN A O 1
ATOM 799 N N . ALA A 1 106 ? 0.574 -15.684 -4.234 1.00 85.31 106 ALA A N 1
ATOM 800 C CA . ALA A 1 106 ? 1.694 -14.787 -3.984 1.00 85.31 106 ALA A CA 1
ATOM 801 C C . ALA A 1 106 ? 1.762 -14.406 -2.499 1.00 85.31 106 ALA A C 1
ATOM 803 O O . ALA A 1 106 ? 0.741 -14.242 -1.824 1.00 85.31 106 ALA A O 1
ATOM 804 N N . THR A 1 107 ? 2.982 -14.234 -1.987 1.00 87.94 107 THR A N 1
ATOM 805 C CA . THR A 1 107 ? 3.194 -13.710 -0.636 1.00 87.94 107 THR A CA 1
ATOM 806 C C . THR A 1 107 ? 2.541 -12.329 -0.527 1.00 87.94 107 THR A C 1
ATOM 808 O O . THR A 1 107 ? 2.833 -11.463 -1.356 1.00 87.94 107 THR A O 1
ATOM 811 N N . PRO A 1 108 ? 1.667 -12.095 0.466 1.00 91.12 108 PRO A N 1
ATOM 812 C CA . PRO A 1 108 ? 1.033 -10.799 0.628 1.00 91.12 108 PRO A CA 1
ATOM 813 C C . PRO A 1 108 ? 2.065 -9.737 0.997 1.00 91.12 108 PRO A C 1
ATOM 815 O O . PRO A 1 108 ? 3.032 -10.001 1.715 1.00 91.12 108 PRO A O 1
ATOM 818 N N . LEU A 1 109 ? 1.811 -8.513 0.552 1.00 91.88 109 LEU A N 1
ATOM 819 C CA . LEU A 1 109 ? 2.560 -7.353 1.006 1.00 91.88 109 LEU A CA 1
ATOM 820 C C . LEU A 1 109 ? 2.061 -6.977 2.396 1.00 91.88 109 LEU A C 1
ATOM 822 O O . LEU A 1 109 ? 0.855 -6.894 2.636 1.00 91.88 109 LEU A O 1
ATOM 826 N N . THR A 1 110 ? 2.981 -6.744 3.319 1.00 95.06 110 THR A N 1
ATOM 827 C CA . THR A 1 110 ? 2.646 -6.304 4.672 1.00 95.06 110 THR A CA 1
ATOM 828 C C . THR A 1 110 ? 3.041 -4.854 4.854 1.00 95.06 110 THR A C 1
ATOM 830 O O . THR A 1 110 ? 3.915 -4.332 4.163 1.00 95.06 110 THR A O 1
ATOM 833 N N . GLY A 1 111 ? 2.380 -4.167 5.775 1.00 95.56 111 GLY A N 1
ATOM 834 C CA . GLY A 1 111 ? 2.688 -2.773 6.030 1.00 95.56 111 GLY A CA 1
ATOM 835 C C . GLY A 1 111 ? 2.147 -2.262 7.347 1.00 95.56 111 GLY A C 1
ATOM 836 O O . GLY A 1 111 ? 1.551 -3.004 8.127 1.00 95.56 111 GLY A O 1
ATOM 837 N N . ARG A 1 112 ? 2.355 -0.972 7.592 1.00 96.38 112 ARG A N 1
ATOM 838 C CA . ARG A 1 112 ? 1.820 -0.279 8.758 1.00 96.38 112 ARG A CA 1
ATOM 839 C C . ARG A 1 112 ? 1.415 1.150 8.426 1.00 96.38 112 ARG A C 1
ATOM 841 O O . ARG A 1 112 ? 2.196 1.908 7.854 1.00 96.38 112 ARG A O 1
ATOM 848 N N . TYR A 1 113 ? 0.207 1.518 8.826 1.00 95.81 113 TYR A N 1
ATOM 849 C CA . TYR A 1 113 ? -0.239 2.894 8.906 1.00 95.81 113 TYR A CA 1
ATOM 850 C C . TYR A 1 113 ? 0.246 3.487 10.227 1.00 95.81 113 TYR A C 1
ATOM 852 O O . TYR A 1 113 ? -0.101 3.006 11.305 1.00 95.81 113 TYR A O 1
ATOM 860 N N . GLU A 1 114 ? 1.055 4.535 10.142 1.00 93.12 114 GLU A N 1
ATOM 861 C CA . GLU A 1 114 ? 1.613 5.214 11.305 1.00 93.12 114 GLU A CA 1
ATOM 862 C C . GLU A 1 114 ? 1.805 6.697 10.988 1.00 93.12 114 GLU A C 1
ATOM 864 O O . GLU A 1 114 ? 2.420 7.056 9.982 1.00 93.12 114 GLU A O 1
ATOM 869 N N . SER A 1 115 ? 1.289 7.572 11.856 1.00 87.69 115 SER A N 1
ATOM 870 C CA . SER A 1 115 ? 1.518 9.023 11.785 1.00 87.69 115 SER A CA 1
ATOM 871 C C . SER A 1 115 ? 1.212 9.645 10.410 1.00 87.69 115 SER A C 1
ATOM 873 O O . SER A 1 115 ? 1.979 10.464 9.904 1.00 87.69 115 SER A O 1
ATOM 875 N N . GLY A 1 116 ? 0.098 9.239 9.785 1.00 90.12 116 GLY A N 1
ATOM 876 C CA . GLY A 1 116 ? -0.343 9.778 8.493 1.00 90.12 116 GLY A CA 1
ATOM 877 C C . GLY A 1 116 ? 0.452 9.274 7.285 1.00 90.12 116 GLY A C 1
ATOM 878 O O . GLY A 1 116 ? 0.407 9.902 6.229 1.00 90.12 116 GLY A O 1
ATOM 879 N N . LYS A 1 117 ? 1.187 8.167 7.431 1.00 95.12 117 LYS A N 1
ATOM 880 C CA . LYS A 1 117 ? 1.965 7.514 6.370 1.00 95.12 117 LYS A CA 1
ATOM 881 C C . LYS A 1 117 ? 1.641 6.028 6.329 1.00 95.12 117 LYS A C 1
ATOM 883 O O . LYS A 1 117 ? 1.271 5.453 7.352 1.00 95.12 117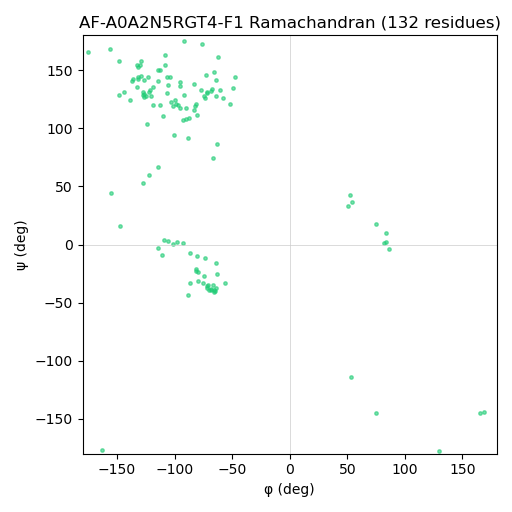 LYS A O 1
ATOM 888 N N . ILE A 1 118 ? 1.830 5.406 5.171 1.00 96.75 118 ILE A N 1
ATOM 889 C CA . ILE A 1 118 ? 1.766 3.949 5.024 1.00 96.75 118 ILE A CA 1
ATOM 890 C C . ILE A 1 118 ? 3.162 3.447 4.681 1.00 96.75 118 ILE A C 1
ATOM 892 O O . ILE A 1 118 ? 3.734 3.844 3.674 1.00 96.75 118 ILE A O 1
ATOM 896 N N . LYS A 1 119 ? 3.712 2.578 5.522 1.00 95.69 119 LYS A N 1
ATOM 897 C CA . LYS A 1 119 ? 4.969 1.873 5.266 1.00 95.69 119 LYS A CA 1
ATOM 898 C C . LYS A 1 119 ? 4.632 0.497 4.715 1.00 95.69 119 LYS A C 1
ATOM 900 O O . LYS A 1 119 ? 3.938 -0.248 5.398 1.00 95.69 119 LYS A O 1
ATOM 905 N N . ILE A 1 120 ? 5.077 0.165 3.511 1.00 94.12 120 ILE A N 1
ATOM 906 C CA . ILE A 1 120 ? 4.922 -1.166 2.915 1.00 94.12 120 ILE A CA 1
ATOM 907 C C . ILE A 1 120 ? 6.276 -1.865 2.932 1.00 94.12 120 ILE A C 1
ATOM 909 O O . ILE A 1 120 ? 7.272 -1.301 2.489 1.00 94.12 120 ILE A O 1
ATOM 913 N N . TYR A 1 121 ? 6.313 -3.099 3.417 1.00 88.75 121 TYR A N 1
ATOM 914 C CA . TYR A 1 121 ? 7.499 -3.940 3.405 1.00 88.75 121 TYR A CA 1
ATOM 915 C C . TYR A 1 121 ? 7.526 -4.757 2.118 1.00 88.75 121 TYR A C 1
ATOM 917 O O . TYR A 1 121 ? 6.750 -5.696 1.938 1.00 88.75 121 TYR A O 1
ATOM 925 N N . TYR A 1 122 ? 8.436 -4.391 1.220 1.00 79.00 122 TYR A N 1
ATOM 926 C CA . TYR A 1 122 ? 8.713 -5.124 -0.004 1.00 79.00 122 TYR A CA 1
ATOM 927 C C . TYR A 1 122 ? 9.964 -5.984 0.184 1.00 79.00 122 TYR A C 1
ATOM 929 O O . TYR A 1 122 ? 11.029 -5.436 0.467 1.00 79.00 122 TYR A O 1
ATOM 937 N N . PRO A 1 123 ? 9.907 -7.309 -0.033 1.00 70.19 123 PRO A N 1
ATOM 938 C CA . PRO A 1 123 ? 11.091 -8.161 0.095 1.00 70.19 123 PRO A CA 1
ATOM 939 C C . PRO A 1 123 ? 12.268 -7.720 -0.788 1.00 70.19 123 PRO A C 1
ATOM 941 O O . PRO A 1 123 ? 13.419 -7.874 -0.399 1.00 70.19 123 PRO A O 1
ATOM 944 N N . GLN A 1 124 ? 11.977 -7.161 -1.967 1.00 69.75 124 GLN A N 1
ATOM 945 C CA . GLN A 1 124 ? 12.986 -6.741 -2.945 1.00 69.75 124 GLN A CA 1
ATOM 946 C C . GLN A 1 124 ? 13.520 -5.321 -2.709 1.00 69.75 124 GLN A C 1
ATOM 948 O O . GLN A 1 124 ? 14.685 -5.059 -2.987 1.00 69.75 124 GLN A O 1
ATOM 953 N N . TYR A 1 125 ? 12.685 -4.412 -2.198 1.00 69.44 125 TYR A N 1
ATOM 954 C CA . TYR A 1 125 ? 12.999 -2.977 -2.108 1.00 69.44 125 TYR A CA 1
ATOM 955 C C . TYR A 1 125 ? 13.128 -2.464 -0.667 1.00 69.44 125 TYR A C 1
ATOM 957 O O . TYR A 1 125 ? 13.454 -1.299 -0.453 1.00 69.44 125 TYR A O 1
ATOM 965 N N . GLY A 1 126 ? 12.886 -3.316 0.331 1.00 82.06 126 GLY A N 1
ATOM 966 C CA . GLY A 1 126 ? 12.847 -2.923 1.735 1.00 82.06 126 GLY A CA 1
ATOM 967 C C . GLY A 1 126 ? 11.565 -2.170 2.097 1.00 82.06 126 GLY A C 1
ATOM 968 O O . GLY A 1 126 ? 10.479 -2.481 1.610 1.00 82.06 126 GLY A O 1
ATOM 969 N N . GLU A 1 127 ? 11.675 -1.203 3.006 1.00 90.31 127 GLU A N 1
ATOM 970 C CA . GLU A 1 127 ? 10.539 -0.386 3.445 1.00 90.31 127 GLU A CA 1
ATOM 971 C C . GLU A 1 127 ? 10.263 0.750 2.447 1.00 90.31 127 GLU A C 1
ATOM 973 O O . GLU A 1 127 ? 11.104 1.618 2.219 1.00 90.31 127 GLU A O 1
ATOM 978 N N . ILE A 1 128 ? 9.054 0.773 1.888 1.00 92.06 128 ILE A N 1
ATOM 979 C CA . ILE A 1 128 ? 8.550 1.834 1.015 1.00 92.06 128 ILE A CA 1
ATOM 980 C C . 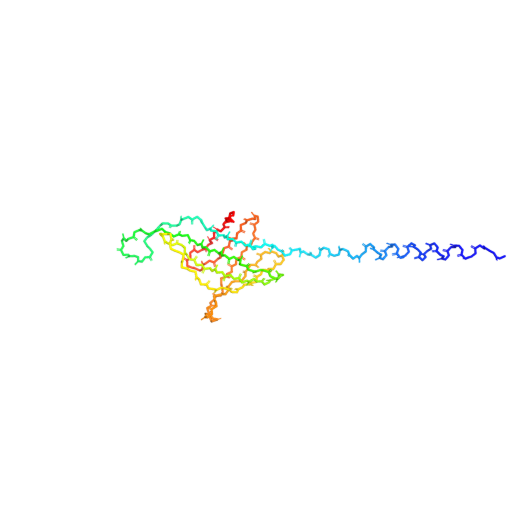ILE A 1 128 ? 7.600 2.712 1.825 1.00 92.06 128 ILE A C 1
ATOM 982 O O . ILE A 1 128 ? 6.592 2.235 2.344 1.00 92.06 128 ILE A O 1
ATOM 986 N N . VAL A 1 129 ? 7.888 4.010 1.906 1.00 94.94 129 VAL A N 1
ATOM 987 C CA . VAL A 1 129 ? 7.045 4.975 2.625 1.00 94.94 129 VAL A CA 1
ATOM 988 C C . VAL A 1 129 ? 6.138 5.713 1.645 1.00 94.94 129 VAL A C 1
ATOM 990 O O . VAL A 1 129 ? 6.620 6.398 0.744 1.00 94.94 129 VAL A O 1
ATOM 993 N N . LEU A 1 130 ? 4.830 5.600 1.858 1.00 96.31 130 LEU A N 1
ATOM 994 C CA . LEU A 1 130 ? 3.777 6.241 1.082 1.00 96.31 130 LEU A CA 1
ATOM 995 C C . LEU A 1 130 ? 3.153 7.402 1.864 1.00 96.31 130 LEU A C 1
ATOM 997 O O . LEU A 1 130 ? 2.844 7.292 3.057 1.00 96.31 130 LEU A O 1
ATOM 1001 N N . PHE A 1 131 ? 2.918 8.500 1.158 1.00 96.25 131 PHE A N 1
ATOM 1002 C CA . PHE A 1 131 ? 2.331 9.734 1.661 1.00 96.25 131 PHE A CA 1
ATOM 1003 C C . PHE A 1 131 ? 0.979 9.958 1.002 1.00 96.25 131 PHE A C 1
ATOM 1005 O O . PHE A 1 131 ? 0.818 9.703 -0.190 1.00 96.25 131 PHE A O 1
ATOM 1012 N N . LYS A 1 132 ? 0.006 10.442 1.774 1.00 94.75 132 LYS A N 1
ATOM 1013 C CA . LYS A 1 132 ? -1.322 10.732 1.241 1.00 94.75 132 LYS A CA 1
ATOM 1014 C C . LYS A 1 132 ? -1.225 11.844 0.201 1.00 94.75 132 LYS A C 1
ATOM 1016 O O . LYS A 1 132 ? -0.678 12.907 0.490 1.00 94.75 132 LYS A O 1
ATOM 1021 N N . THR A 1 133 ? -1.772 11.606 -0.981 1.00 88.44 133 THR A N 1
ATOM 1022 C CA . THR A 1 133 ? -1.978 12.647 -1.986 1.00 88.44 133 THR A CA 1
ATOM 1023 C C . THR A 1 133 ? -3.376 13.215 -1.788 1.00 88.44 133 THR A C 1
ATOM 1025 O O . THR A 1 133 ? -4.331 12.447 -1.650 1.00 88.44 133 THR A O 1
ATOM 1028 N N . SER A 1 134 ? -3.456 14.542 -1.697 1.00 66.75 134 SER A N 1
ATOM 1029 C CA . SER A 1 134 ? -4.683 15.329 -1.506 1.00 66.75 134 SER A CA 1
ATOM 1030 C C . SER A 1 134 ? -5.796 14.964 -2.478 1.00 66.75 134 SER A C 1
ATOM 1032 O O . SER A 1 134 ? -5.466 14.821 -3.677 1.00 66.75 134 SER A O 1
#

Mean predicted aligned error: 11.47 Å

Foldseek 3Di:
DPPPPVVVVVVVVVVVVVVVVPPPPPPLAFDDPAAKWKFPKDWDDPVPPPDIWIKIWMDHFHDDDGFKTKDWTDIDTPNDDPIFIWIWGADSQFKIWIDGPPPNVDHTWIWGDDDQWIWIQDPVPGTTIIHGDD

Secondary structure (DSSP, 8-state):
--SHHHHHHHHHHHHHHHHTTS----PPPPP---EEEEEPPEEE-SSSSS--EEEEEEEEEEEEETTEEEEEEEEEETTEEEEEEEEEEE-TT-EEEEEETT-TTSPPEEEEEETTEEEEEETTTEEEEEEEE-

pLDDT: mean 81.92, std 17.45, range [41.22, 98.31]